Protein AF-A0A2S9FMX3-F1 (afdb_monomer_lite)

Foldseek 3Di:
DDVQDDPQFGQLVVLLVCLVVLVVVLVVLVVVLVVLVPDDQPVPDVVVNVVSVVSNVVSVVVSVVSVVSNVCSVPVQVVQQVVHKDKDKAFDADPVQDDPVGGDGQWIWIWMHHRRHIDTPDTGGPVCVVVVD

Sequence (133 aa):
PERLYKDGRVDVDLLRSQEFGLNELASSATRINTDAQAITDPRYVSVLSNARSELQSQISGISGVIENAAVAARLVPSMMGADGPRTYFMAFQTNAEARGTGGLLGGYGLLSFDNGAPTVSSLASNTDLSDAV

pLDDT: mean 89.5, std 11.54, range [52.22, 98.31]

Radius of gyration: 22.16 Å; chains: 1; bounding box: 38×41×64 Å

Structure (mmCIF, N/CA/C/O backbone):
data_AF-A0A2S9FMX3-F1
#
_entry.id   AF-A0A2S9FMX3-F1
#
loop_
_atom_site.group_PDB
_atom_site.id
_atom_site.type_symbol
_atom_site.label_atom_id
_atom_site.label_alt_id
_atom_site.label_comp_id
_atom_site.label_asym_id
_atom_site.label_entity_id
_atom_site.label_seq_id
_atom_site.pdbx_PDB_ins_code
_atom_site.Cartn_x
_atom_site.Cartn_y
_atom_site.Cartn_z
_atom_site.occupancy
_atom_site.B_iso_or_equiv
_atom_site.auth_seq_id
_atom_site.auth_comp_id
_atom_site.auth_asym_id
_atom_site.auth_atom_id
_atom_site.pdbx_PDB_model_num
ATOM 1 N N . PRO A 1 1 ? 6.464 -11.860 5.505 1.00 54.62 1 PRO A N 1
ATOM 2 C CA . PRO A 1 1 ? 7.342 -10.971 4.699 1.00 54.62 1 PRO A CA 1
ATOM 3 C C . PRO A 1 1 ? 8.271 -11.736 3.745 1.00 54.62 1 PRO A C 1
ATOM 5 O O . PRO A 1 1 ? 8.258 -11.440 2.561 1.00 54.62 1 PRO A O 1
ATOM 8 N N . GLU A 1 2 ? 9.006 -12.750 4.222 1.00 59.84 2 GLU A N 1
ATOM 9 C CA . GLU A 1 2 ? 10.019 -13.472 3.416 1.00 59.84 2 GLU A CA 1
ATOM 10 C C . GLU A 1 2 ? 9.469 -14.234 2.198 1.00 59.84 2 GLU A C 1
ATOM 12 O O . GLU A 1 2 ? 10.208 -14.536 1.271 1.00 59.84 2 GLU A O 1
ATOM 17 N N . ARG A 1 3 ? 8.164 -14.533 2.174 1.00 74.69 3 ARG A N 1
ATOM 18 C CA . ARG A 1 3 ? 7.501 -15.142 1.009 1.00 74.69 3 ARG A CA 1
ATOM 19 C C . ARG A 1 3 ? 7.068 -14.138 -0.058 1.00 74.69 3 ARG A C 1
ATOM 21 O O . ARG A 1 3 ? 6.897 -14.534 -1.197 1.00 74.69 3 ARG A O 1
ATOM 28 N N . LEU A 1 4 ? 6.857 -12.874 0.312 1.00 84.44 4 LEU A N 1
ATOM 29 C CA . LEU A 1 4 ? 6.278 -11.871 -0.586 1.00 84.44 4 LEU A CA 1
ATOM 30 C C . LEU A 1 4 ? 7.315 -11.279 -1.544 1.00 84.44 4 LEU A C 1
ATOM 32 O O . LEU A 1 4 ? 6.969 -10.866 -2.643 1.00 84.44 4 LEU A O 1
ATOM 36 N N . TYR A 1 5 ? 8.575 -11.219 -1.125 1.00 90.56 5 TYR A N 1
ATOM 37 C CA . TYR A 1 5 ? 9.668 -10.707 -1.936 1.00 90.56 5 TYR A CA 1
ATOM 38 C C . TYR A 1 5 ? 10.831 -11.685 -1.878 1.00 90.56 5 TYR A C 1
ATOM 40 O O . TYR A 1 5 ? 11.351 -11.963 -0.796 1.00 90.56 5 TYR A O 1
ATOM 48 N N . LYS A 1 6 ? 11.225 -12.208 -3.038 1.00 89.12 6 LYS A N 1
ATOM 49 C CA . LYS A 1 6 ? 12.289 -13.200 -3.166 1.00 89.12 6 LYS A CA 1
ATOM 50 C C . LYS A 1 6 ? 13.080 -12.956 -4.447 1.00 89.12 6 LYS A C 1
ATOM 52 O O . LYS A 1 6 ? 12.494 -12.729 -5.500 1.00 89.12 6 LYS A O 1
ATOM 57 N N . ASP A 1 7 ? 14.408 -12.998 -4.345 1.00 87.62 7 ASP A N 1
ATOM 58 C CA . ASP A 1 7 ? 15.334 -12.894 -5.483 1.00 87.62 7 ASP A CA 1
ATOM 59 C C . ASP A 1 7 ? 15.083 -11.665 -6.384 1.00 87.62 7 ASP A C 1
ATOM 61 O O . ASP A 1 7 ? 15.180 -11.734 -7.605 1.00 87.62 7 ASP A O 1
ATOM 65 N N . GLY A 1 8 ? 14.721 -10.524 -5.785 1.00 90.06 8 GLY A N 1
ATOM 66 C CA . GLY A 1 8 ? 14.436 -9.293 -6.530 1.00 90.06 8 GLY A CA 1
ATOM 67 C C . GLY A 1 8 ? 13.005 -9.172 -7.061 1.00 90.06 8 GLY A C 1
ATOM 68 O O . GLY A 1 8 ? 12.651 -8.127 -7.595 1.00 90.06 8 GLY A O 1
ATOM 69 N N . ARG A 1 9 ? 12.171 -10.206 -6.909 1.00 93.38 9 ARG A N 1
ATOM 70 C CA . ARG A 1 9 ? 10.800 -10.269 -7.426 1.00 93.38 9 ARG 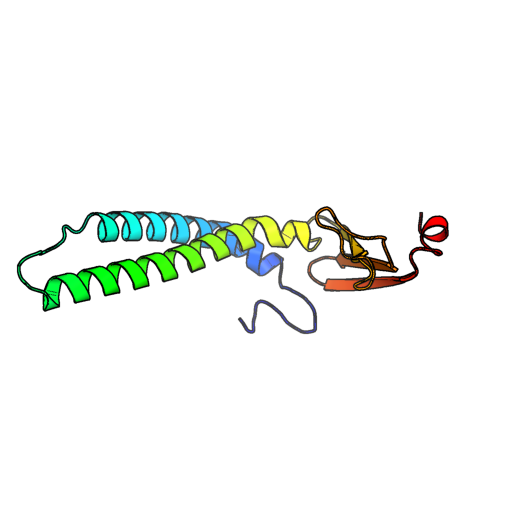A CA 1
ATOM 71 C C . ARG A 1 9 ? 9.783 -10.193 -6.291 1.00 93.38 9 ARG A C 1
ATOM 73 O O . ARG A 1 9 ? 9.935 -10.860 -5.269 1.00 93.38 9 ARG A O 1
ATOM 80 N N . VAL A 1 10 ? 8.717 -9.424 -6.494 1.00 94.44 10 VAL A N 1
ATOM 81 C CA . VAL A 1 10 ? 7.513 -9.500 -5.653 1.00 94.44 10 VAL A CA 1
ATOM 82 C C . VAL A 1 10 ? 6.601 -10.608 -6.173 1.00 94.44 10 VAL A C 1
ATOM 84 O O . VAL A 1 10 ? 6.336 -10.682 -7.371 1.00 94.44 10 VAL A O 1
ATOM 87 N N . ASP A 1 11 ? 6.102 -11.455 -5.279 1.00 95.06 11 ASP A N 1
ATOM 88 C CA . ASP A 1 11 ? 5.126 -12.498 -5.595 1.00 95.06 11 ASP A CA 1
ATOM 89 C C . ASP A 1 11 ? 3.727 -11.878 -5.771 1.00 95.06 11 ASP A C 1
ATOM 91 O O . ASP A 1 11 ? 2.938 -11.730 -4.832 1.00 95.06 11 ASP A O 1
ATOM 95 N N . VAL A 1 12 ? 3.456 -11.435 -6.998 1.00 95.19 12 VAL A N 1
ATOM 96 C CA . VAL A 1 12 ? 2.197 -10.782 -7.382 1.00 95.19 12 VAL A CA 1
ATOM 97 C C . VAL A 1 12 ? 1.013 -11.750 -7.404 1.00 95.19 12 VAL A C 1
ATOM 99 O O . VAL A 1 12 ? -0.119 -11.327 -7.161 1.00 95.19 12 VAL A O 1
ATOM 102 N N . ASP A 1 13 ? 1.266 -13.042 -7.620 1.00 94.12 13 ASP A N 1
ATOM 103 C CA . ASP A 1 13 ? 0.238 -14.081 -7.590 1.00 94.12 13 ASP A CA 1
ATOM 104 C C . ASP A 1 13 ? -0.187 -14.383 -6.154 1.00 94.12 13 ASP A C 1
ATOM 106 O O . ASP A 1 13 ? -1.383 -14.489 -5.872 1.00 94.12 13 ASP A O 1
ATOM 110 N N . LEU A 1 14 ? 0.764 -14.427 -5.214 1.00 93.81 14 LEU A N 1
ATOM 111 C CA . LEU A 1 14 ? 0.457 -14.504 -3.791 1.00 93.81 14 LEU A CA 1
ATOM 112 C C . LEU A 1 14 ? -0.423 -13.325 -3.366 1.00 93.81 14 LEU A C 1
ATOM 114 O O . LEU A 1 14 ? -1.472 -13.557 -2.769 1.00 93.81 14 LEU A O 1
ATOM 118 N N . LEU A 1 15 ? -0.052 -12.086 -3.707 1.00 93.06 15 LEU A N 1
ATOM 119 C CA . LEU A 1 15 ? -0.864 -10.902 -3.391 1.00 93.06 15 LEU A CA 1
ATOM 120 C C . LEU A 1 15 ? -2.288 -11.012 -3.944 1.00 93.06 15 LEU A C 1
ATOM 122 O O . LEU A 1 15 ? -3.246 -10.846 -3.191 1.00 93.06 15 LEU A O 1
ATOM 126 N N . ARG A 1 16 ? -2.428 -11.362 -5.226 1.00 93.88 16 ARG A N 1
ATOM 127 C CA . ARG A 1 16 ? -3.729 -11.524 -5.886 1.00 93.88 16 ARG A CA 1
ATOM 128 C C . ARG A 1 16 ? -4.564 -12.632 -5.241 1.00 93.88 16 ARG A C 1
ATOM 130 O O . ARG A 1 16 ? -5.752 -12.450 -4.999 1.00 93.88 16 ARG A O 1
ATOM 137 N N . SER A 1 17 ? -3.945 -13.762 -4.895 1.00 95.06 17 SER A N 1
ATOM 138 C CA . SER A 1 17 ? -4.638 -14.882 -4.240 1.00 95.06 17 SER A CA 1
ATOM 139 C C . SER A 1 17 ? -5.178 -14.528 -2.851 1.00 95.06 17 SER A C 1
ATOM 141 O O . SER A 1 17 ? -6.166 -15.110 -2.406 1.00 95.06 17 SER A O 1
ATOM 143 N N . GLN A 1 18 ? -4.537 -13.579 -2.161 1.00 95.25 18 GLN A N 1
ATOM 144 C CA . GLN A 1 18 ? -4.924 -13.146 -0.820 1.00 95.25 18 GLN A CA 1
ATOM 145 C C . GLN A 1 18 ? -5.862 -11.932 -0.827 1.00 95.25 18 GLN A C 1
ATOM 147 O O . GLN A 1 18 ? -6.361 -11.576 0.238 1.00 95.25 18 GLN A O 1
ATOM 152 N N . GLU A 1 19 ? -6.136 -11.314 -1.983 1.00 94.88 19 GLU A N 1
ATOM 153 C CA . GLU A 1 19 ? -6.938 -10.085 -2.094 1.00 94.88 19 GLU A CA 1
ATOM 154 C C . GLU A 1 19 ? -8.284 -10.213 -1.372 1.00 94.88 19 GLU A C 1
ATOM 156 O O . GLU A 1 19 ? -8.607 -9.399 -0.507 1.00 94.88 19 GLU A O 1
ATOM 161 N N . PHE A 1 20 ? -9.042 -11.273 -1.668 1.00 97.12 20 PHE A N 1
ATOM 162 C CA . PHE A 1 20 ? -10.350 -11.498 -1.054 1.00 97.12 20 PHE A CA 1
ATOM 163 C C . PHE A 1 20 ? -10.253 -11.639 0.473 1.00 97.12 20 PHE A C 1
ATOM 165 O O . PHE A 1 20 ? -10.989 -10.983 1.208 1.00 97.12 20 PHE A O 1
ATOM 172 N N . GLY A 1 21 ? -9.310 -12.454 0.958 1.00 97.25 21 GLY A N 1
ATOM 173 C CA . GLY A 1 21 ? -9.111 -12.666 2.393 1.00 97.25 21 GLY A CA 1
ATOM 174 C C . GLY A 1 21 ? -8.693 -11.387 3.121 1.00 97.25 21 GLY A C 1
ATOM 175 O O . GLY A 1 21 ? -9.202 -11.093 4.200 1.00 97.25 21 GLY A O 1
ATOM 176 N N . LEU A 1 22 ? -7.812 -10.589 2.514 1.00 96.56 22 LEU A N 1
ATOM 177 C CA . LEU A 1 22 ? -7.383 -9.306 3.067 1.00 96.56 22 LEU A CA 1
ATOM 178 C C . LEU A 1 22 ? -8.513 -8.273 3.071 1.00 96.56 22 LEU A C 1
ATOM 180 O O . LEU A 1 22 ? -8.615 -7.506 4.024 1.00 96.56 22 LEU A O 1
ATOM 184 N N . ASN A 1 23 ? -9.393 -8.279 2.069 1.00 97.81 23 ASN A N 1
ATOM 185 C CA . ASN A 1 23 ? -10.551 -7.389 2.027 1.00 97.81 23 ASN A CA 1
ATOM 186 C C . ASN A 1 23 ? -11.592 -7.717 3.117 1.00 97.81 23 ASN A C 1
ATOM 188 O O . ASN A 1 23 ? -12.128 -6.814 3.767 1.00 97.81 23 ASN A O 1
ATOM 192 N N . GLU A 1 24 ? -11.840 -9.003 3.374 1.00 98.06 24 GLU A N 1
ATOM 193 C CA . GLU A 1 24 ? -12.704 -9.451 4.478 1.00 98.06 24 GLU A CA 1
ATOM 194 C C . GLU A 1 24 ? -12.105 -9.111 5.852 1.00 98.06 24 GLU A C 1
ATOM 196 O O . GLU A 1 24 ? -12.807 -8.649 6.763 1.00 98.06 24 GLU A O 1
ATOM 201 N N . LEU A 1 25 ? -10.788 -9.294 5.998 1.00 97.75 25 LEU A N 1
ATOM 202 C CA . LEU A 1 25 ? -10.062 -8.905 7.204 1.00 97.75 25 LEU A CA 1
ATOM 203 C C . LEU A 1 25 ? -10.112 -7.392 7.424 1.00 97.75 25 LEU A C 1
ATOM 205 O O . LEU A 1 25 ? -10.390 -6.968 8.544 1.00 97.75 25 LEU A O 1
ATOM 209 N N . ALA A 1 26 ? -9.910 -6.587 6.378 1.00 98.12 26 ALA A N 1
ATOM 210 C CA . ALA A 1 26 ? -10.006 -5.131 6.452 1.00 98.12 26 ALA A CA 1
ATOM 211 C C . ALA A 1 26 ? -11.408 -4.698 6.887 1.00 98.12 26 ALA A C 1
ATOM 213 O O . ALA A 1 26 ? -11.546 -3.975 7.868 1.00 98.12 26 ALA A O 1
ATOM 214 N N . SER A 1 27 ? -12.453 -5.243 6.260 1.00 98.12 27 SER A N 1
ATOM 215 C CA . SER A 1 27 ? -13.845 -4.949 6.624 1.00 98.12 27 SER A CA 1
ATOM 216 C C . SER A 1 27 ? -14.151 -5.287 8.088 1.00 98.12 27 SER A C 1
ATOM 218 O O . SER A 1 27 ? -14.858 -4.553 8.780 1.00 98.12 27 SER A O 1
ATOM 220 N N . SER A 1 28 ? -13.603 -6.395 8.592 1.00 98.19 28 SER A N 1
ATOM 221 C CA . SER A 1 28 ? -13.747 -6.785 9.998 1.00 98.19 28 SER A CA 1
ATOM 222 C C . SER A 1 28 ? -12.960 -5.876 10.942 1.00 98.19 28 SER A C 1
ATOM 224 O O . SER A 1 28 ? -13.486 -5.496 11.987 1.00 98.19 28 SER A O 1
ATOM 226 N N . ALA A 1 29 ? -11.742 -5.487 10.568 1.00 97.94 29 ALA A N 1
ATOM 227 C CA . ALA A 1 29 ? -10.918 -4.561 11.335 1.00 97.94 29 ALA A CA 1
ATOM 228 C C . ALA A 1 29 ? -11.576 -3.175 11.441 1.00 97.94 29 ALA A C 1
ATOM 230 O O . ALA A 1 29 ? -11.684 -2.640 12.541 1.00 97.94 29 ALA A O 1
ATOM 231 N N . THR A 1 30 ? -12.129 -2.643 10.345 1.00 98.12 30 THR A N 1
ATOM 232 C CA . THR A 1 30 ? -12.872 -1.372 10.343 1.00 98.12 30 THR A CA 1
ATOM 233 C C . THR A 1 30 ? -14.080 -1.412 11.289 1.00 98.12 30 THR A C 1
ATOM 235 O O . THR A 1 30 ? -14.330 -0.443 12.013 1.00 98.12 30 THR A O 1
ATOM 238 N N . ARG A 1 31 ? -14.818 -2.535 11.338 1.00 98.12 31 ARG A N 1
ATOM 239 C CA . ARG A 1 31 ? -15.916 -2.726 12.306 1.00 98.12 31 ARG A CA 1
ATOM 240 C C . ARG A 1 31 ? -15.412 -2.693 13.748 1.00 98.12 31 ARG A C 1
ATOM 242 O O . ARG A 1 31 ? -15.914 -1.904 14.538 1.00 98.12 31 ARG A O 1
ATOM 249 N N . ILE A 1 32 ? -14.379 -3.475 14.067 1.00 97.94 32 ILE A N 1
ATOM 250 C CA . ILE A 1 32 ? -13.786 -3.518 15.415 1.00 97.94 32 ILE A CA 1
ATOM 251 C C . ILE A 1 32 ? -13.258 -2.140 15.830 1.00 97.94 32 ILE A C 1
ATOM 253 O O . ILE A 1 32 ? -13.444 -1.724 16.971 1.00 97.94 32 ILE A O 1
ATOM 257 N N . ASN A 1 33 ? -12.627 -1.408 14.910 1.00 98.31 33 ASN A N 1
ATOM 258 C CA . ASN A 1 33 ? -12.175 -0.046 15.168 1.00 98.31 33 ASN A CA 1
ATOM 259 C C . ASN A 1 33 ? -13.348 0.881 15.477 1.00 98.31 33 ASN A C 1
ATOM 261 O O . ASN A 1 33 ? -13.289 1.629 16.4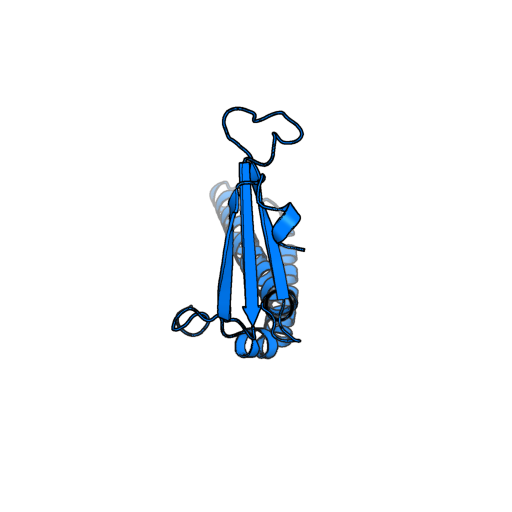45 1.00 98.31 33 ASN A O 1
ATOM 265 N N . THR A 1 34 ? -14.437 0.788 14.718 1.00 98.31 34 THR A N 1
ATOM 266 C CA . THR A 1 34 ? -15.650 1.576 14.971 1.00 98.31 34 THR A CA 1
ATOM 267 C C . THR A 1 34 ? -16.227 1.278 16.357 1.00 98.31 34 THR A C 1
ATOM 269 O O . THR A 1 34 ? -16.505 2.211 17.112 1.00 98.31 34 THR A O 1
ATOM 272 N N . ASP A 1 35 ? -16.321 0.003 16.736 1.00 98.06 35 ASP A N 1
ATOM 273 C CA . ASP A 1 35 ? -16.800 -0.415 18.058 1.00 98.06 35 ASP A CA 1
ATOM 274 C C . ASP A 1 35 ? -15.882 0.094 19.182 1.00 98.06 35 ASP A C 1
ATOM 276 O O . ASP A 1 35 ? -16.353 0.607 20.198 1.00 98.06 35 ASP A O 1
ATOM 280 N N . ALA A 1 36 ? -14.561 0.031 18.988 1.00 97.25 36 ALA A N 1
ATOM 281 C CA . ALA A 1 36 ? -13.586 0.556 19.941 1.00 97.25 36 ALA A CA 1
ATOM 282 C C . ALA A 1 36 ? -13.678 2.083 20.091 1.00 97.25 36 ALA A C 1
ATOM 284 O O . ALA A 1 36 ? -13.597 2.608 21.206 1.00 97.25 36 ALA A O 1
ATOM 285 N N . GLN A 1 37 ? -13.876 2.813 18.990 1.00 97.38 37 GLN A N 1
ATOM 286 C CA . GLN A 1 37 ? -14.060 4.267 19.011 1.00 97.38 37 GLN A CA 1
ATOM 287 C C . GLN A 1 37 ? -15.373 4.674 19.695 1.00 97.38 37 GLN A C 1
ATOM 289 O O . GLN A 1 37 ? -15.423 5.713 20.355 1.00 97.38 37 GLN A O 1
ATOM 294 N N . ALA A 1 38 ? -16.407 3.833 19.608 1.00 97.31 38 ALA A N 1
ATOM 295 C CA . ALA A 1 38 ? -17.691 4.048 20.271 1.00 97.31 38 ALA A CA 1
ATOM 296 C C . ALA A 1 38 ? -17.640 3.869 21.802 1.00 97.31 38 ALA A C 1
ATOM 298 O O . ALA A 1 38 ? -18.575 4.282 22.491 1.00 97.31 38 ALA A O 1
ATOM 299 N N . ILE A 1 39 ? -16.563 3.301 22.363 1.00 95.25 39 ILE A N 1
ATOM 300 C CA . ILE A 1 39 ? -16.378 3.216 23.818 1.00 95.25 39 ILE A CA 1
ATOM 301 C C . ILE A 1 39 ? -16.332 4.637 24.393 1.00 95.25 39 ILE A C 1
ATOM 303 O O . ILE A 1 39 ? -15.464 5.442 24.043 1.00 95.25 39 ILE A O 1
ATOM 307 N N . THR A 1 40 ? -17.261 4.951 25.295 1.00 93.94 40 THR A N 1
ATOM 308 C CA . THR A 1 40 ? -17.367 6.264 25.949 1.00 93.94 40 THR A CA 1
ATOM 309 C C . THR A 1 40 ? -16.207 6.514 26.909 1.00 93.94 40 THR A C 1
ATOM 311 O O . THR A 1 40 ? -15.735 5.600 27.579 1.00 93.94 40 THR A O 1
ATOM 314 N N . ASP A 1 41 ? -15.767 7.770 27.008 1.00 91.94 41 ASP A N 1
ATOM 315 C CA . ASP A 1 41 ? -14.709 8.191 27.928 1.00 91.94 41 ASP A CA 1
ATOM 316 C C . ASP A 1 41 ? -15.159 8.143 29.405 1.00 91.94 41 ASP A C 1
ATOM 318 O O . ASP A 1 41 ? -16.061 8.897 29.796 1.00 91.94 41 ASP A O 1
ATOM 322 N N . PRO A 1 42 ? -14.535 7.310 30.258 1.00 86.06 42 PRO A N 1
ATOM 323 C CA . PRO A 1 42 ? -14.816 7.260 31.687 1.00 86.06 42 PRO A CA 1
ATOM 324 C C . PRO A 1 42 ? -14.082 8.400 32.414 1.00 86.06 42 PRO A C 1
ATOM 326 O O . PRO A 1 42 ? -13.117 8.182 33.148 1.00 86.06 42 PRO A O 1
ATOM 329 N N . ARG A 1 43 ? -14.582 9.631 32.230 1.00 80.50 43 ARG A N 1
ATOM 330 C CA . ARG A 1 43 ? -13.977 10.916 32.657 1.00 80.50 43 ARG A CA 1
ATOM 331 C C . ARG A 1 43 ? -13.531 11.010 34.121 1.00 80.50 43 ARG A C 1
ATOM 333 O O . ARG A 1 43 ? -12.748 11.890 34.462 1.00 80.50 43 ARG A O 1
ATOM 340 N N . TYR A 1 44 ? -14.046 10.148 34.992 1.00 85.88 44 TYR A N 1
ATOM 341 C CA . TYR A 1 44 ? -13.815 10.201 36.437 1.00 85.88 44 TYR A CA 1
ATOM 342 C C . TYR A 1 44 ? -12.711 9.254 36.925 1.00 85.88 44 TYR A C 1
ATOM 344 O O . TYR A 1 44 ? -12.319 9.332 38.086 1.00 85.88 44 TYR A O 1
ATOM 352 N N . VAL A 1 45 ? -12.196 8.367 36.063 1.00 91.75 45 VAL A N 1
ATOM 353 C CA . VAL A 1 45 ? -11.151 7.398 36.421 1.00 91.75 45 VAL A CA 1
ATOM 354 C C . VAL A 1 45 ? -10.056 7.429 35.358 1.00 91.75 45 VAL A C 1
ATOM 356 O O . VAL A 1 45 ? -10.171 6.804 34.305 1.00 91.75 45 VAL A O 1
ATOM 359 N N . SER A 1 46 ? -8.967 8.144 35.646 1.00 89.81 46 SER A N 1
ATOM 360 C CA . SER A 1 46 ? -7.861 8.360 34.700 1.00 89.81 46 SER A CA 1
ATOM 361 C C . SER A 1 46 ? -7.251 7.059 34.173 1.00 89.81 46 SER A C 1
ATOM 363 O O . SER A 1 46 ? -6.949 6.965 32.990 1.00 89.81 46 SER A O 1
ATOM 365 N N . VAL A 1 47 ? -7.138 6.025 35.014 1.00 93.31 47 VAL A N 1
ATOM 366 C CA . VAL A 1 47 ? -6.635 4.700 34.609 1.00 93.31 47 VAL A CA 1
ATOM 367 C C . VAL A 1 47 ? -7.502 4.083 33.507 1.00 93.31 47 VAL A C 1
ATOM 369 O O . VAL A 1 47 ? -6.968 3.541 32.543 1.00 93.31 47 VAL A O 1
ATOM 372 N N . LEU A 1 48 ? -8.830 4.210 33.605 1.00 94.00 48 LEU A N 1
ATOM 373 C CA . LEU A 1 48 ? -9.750 3.692 32.590 1.00 94.00 48 LEU A CA 1
ATOM 374 C C . LEU A 1 48 ? -9.739 4.551 31.319 1.00 94.00 48 LEU A C 1
ATOM 376 O O . LEU A 1 48 ? -9.800 4.007 30.221 1.00 94.00 48 LEU A O 1
ATOM 380 N N . SER A 1 49 ? -9.626 5.876 31.451 1.00 94.12 49 SER A N 1
ATOM 381 C CA . SER A 1 49 ? -9.535 6.785 30.298 1.00 94.12 49 SER A CA 1
ATOM 382 C C . SER A 1 49 ? -8.244 6.558 29.495 1.00 94.12 49 SER A C 1
ATOM 384 O O . SER A 1 49 ? -8.271 6.495 28.262 1.00 94.12 49 SER A O 1
ATOM 386 N N . ASN A 1 50 ? -7.125 6.319 30.187 1.00 95.06 50 ASN A N 1
ATOM 387 C CA . ASN A 1 50 ? -5.848 5.963 29.569 1.00 95.06 50 ASN A CA 1
ATOM 388 C C . ASN A 1 50 ? -5.921 4.600 28.871 1.00 95.06 50 ASN A C 1
ATOM 390 O O . ASN A 1 50 ? -5.588 4.512 27.693 1.00 95.06 50 ASN A O 1
ATOM 394 N N . ALA A 1 51 ? -6.423 3.565 29.557 1.00 95.12 51 ALA A N 1
ATOM 395 C CA . ALA A 1 51 ? -6.570 2.227 28.978 1.00 95.12 51 ALA A CA 1
ATOM 396 C C . ALA A 1 51 ? -7.479 2.227 27.736 1.00 95.12 51 ALA A C 1
ATOM 398 O O . ALA A 1 51 ? -7.177 1.572 26.741 1.00 95.12 51 ALA A O 1
ATOM 399 N N . ARG A 1 52 ? -8.565 3.011 27.759 1.00 96.44 52 ARG A N 1
ATOM 400 C CA . ARG A 1 52 ? -9.431 3.241 26.595 1.00 96.44 52 ARG A CA 1
ATOM 401 C C . ARG A 1 52 ? -8.660 3.874 25.438 1.00 96.44 52 ARG A C 1
ATOM 403 O O . ARG A 1 52 ? -8.745 3.383 24.318 1.00 96.44 52 ARG A O 1
ATOM 410 N N . SER A 1 53 ? -7.945 4.966 25.698 1.00 96.50 53 SER A N 1
ATOM 411 C CA . SER A 1 53 ? -7.218 5.704 24.657 1.00 96.50 53 SER A CA 1
ATOM 412 C C . SER A 1 53 ? -6.115 4.847 24.030 1.00 96.50 53 SER A C 1
ATOM 414 O O . SER A 1 53 ? -5.920 4.865 22.816 1.00 96.50 53 SER A O 1
ATOM 416 N N . GLU A 1 54 ? -5.430 4.045 24.844 1.00 97.44 54 GLU A N 1
ATOM 417 C CA . GLU A 1 54 ? -4.426 3.089 24.385 1.00 97.44 54 GLU A CA 1
ATOM 418 C C . GLU A 1 54 ? -5.045 1.986 23.515 1.00 97.44 54 GLU A C 1
ATOM 420 O O . GLU A 1 54 ? -4.566 1.749 22.407 1.00 97.44 54 GLU A O 1
ATOM 425 N N . LEU A 1 55 ? -6.155 1.382 23.953 1.00 97.06 55 LEU A N 1
ATOM 426 C CA . LEU A 1 55 ? -6.903 0.400 23.164 1.00 97.06 55 LEU A CA 1
ATOM 427 C C . LEU A 1 55 ? -7.337 0.973 21.805 1.00 97.06 55 LEU A C 1
ATOM 429 O O . LEU A 1 55 ? -7.114 0.351 20.768 1.00 97.06 55 LEU A O 1
ATOM 433 N N . GLN A 1 56 ? -7.927 2.171 21.807 1.00 98.06 56 GLN A N 1
ATOM 434 C CA . GLN A 1 56 ? -8.370 2.864 20.595 1.00 98.06 56 GLN A CA 1
ATOM 435 C C . GLN A 1 56 ? -7.207 3.139 19.636 1.00 98.06 56 GLN A C 1
ATOM 437 O O . GLN A 1 56 ? -7.342 2.933 18.430 1.00 98.06 56 GLN A O 1
ATOM 442 N N . SER A 1 57 ? -6.058 3.563 20.165 1.00 98.31 57 SER A N 1
ATOM 443 C CA . SER A 1 57 ? -4.847 3.807 19.378 1.00 98.31 57 SER A CA 1
ATOM 444 C C . SER A 1 57 ? -4.306 2.520 18.746 1.00 98.31 57 SER A C 1
ATOM 446 O O . SER A 1 57 ? -4.055 2.478 17.540 1.00 98.31 57 SER A O 1
ATOM 448 N N . GLN A 1 58 ? -4.194 1.441 19.528 1.00 98.19 58 GLN A N 1
ATOM 449 C CA . GLN A 1 58 ? -3.689 0.154 19.043 1.00 98.19 58 GLN A CA 1
ATOM 450 C C . GLN A 1 58 ? -4.604 -0.455 17.974 1.00 98.19 58 GLN A C 1
ATOM 452 O O . GLN A 1 58 ? -4.122 -0.888 16.925 1.00 98.19 58 GLN A O 1
ATOM 457 N N . ILE A 1 59 ? -5.922 -0.448 18.200 1.00 98.06 59 ILE A N 1
ATOM 458 C CA . ILE A 1 59 ? -6.894 -0.971 17.231 1.00 98.06 59 ILE A CA 1
ATOM 459 C C . ILE A 1 59 ? -6.880 -0.142 15.946 1.00 98.06 59 ILE A C 1
ATOM 461 O O . ILE A 1 59 ? -6.866 -0.721 14.858 1.00 98.06 59 ILE A O 1
ATOM 465 N N . SER A 1 60 ? -6.836 1.188 16.049 1.00 98.25 60 SER A N 1
ATOM 466 C CA . SER A 1 60 ? -6.749 2.072 14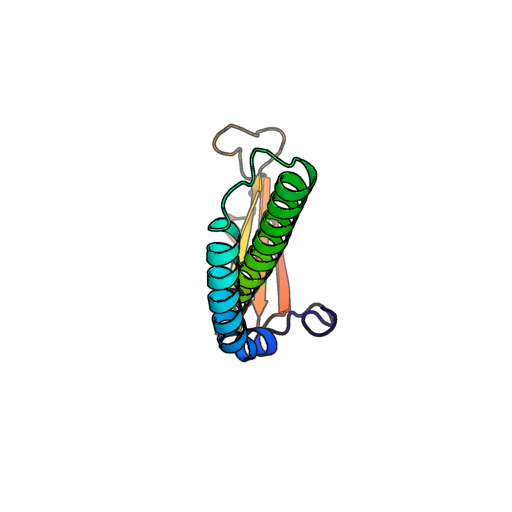.882 1.00 98.25 60 SER A CA 1
ATOM 467 C C . SER A 1 60 ? -5.482 1.797 14.064 1.00 98.25 60 SER A C 1
ATOM 469 O O . SER A 1 60 ? -5.554 1.614 12.849 1.00 98.25 60 SER A O 1
ATOM 471 N N . GLY A 1 61 ? -4.331 1.658 14.732 1.00 98.19 61 GLY A N 1
ATOM 472 C CA . GLY A 1 61 ? -3.062 1.337 14.078 1.00 98.19 61 GLY A CA 1
ATOM 473 C C . GLY A 1 61 ? -3.091 -0.002 13.336 1.00 98.19 61 GLY A C 1
ATOM 474 O O . GLY A 1 61 ? -2.715 -0.067 12.167 1.00 98.19 61 GLY A O 1
ATOM 475 N N . ILE A 1 62 ? -3.581 -1.064 13.983 1.00 97.62 62 ILE A N 1
ATOM 476 C CA . ILE A 1 62 ? -3.687 -2.395 13.362 1.00 97.62 62 ILE A CA 1
ATOM 477 C C . ILE A 1 62 ? -4.681 -2.376 12.197 1.00 97.62 62 ILE A C 1
ATOM 479 O O . ILE A 1 62 ? -4.387 -2.929 11.137 1.00 97.62 62 ILE A O 1
ATOM 483 N N . SER A 1 63 ? -5.826 -1.710 12.362 1.00 97.94 63 SER A N 1
ATOM 484 C CA . SER A 1 63 ? -6.841 -1.602 11.307 1.00 97.94 63 SER A CA 1
ATOM 485 C C . SER A 1 63 ? -6.277 -0.913 10.069 1.00 97.94 63 SER A C 1
ATOM 487 O O . SER A 1 63 ? -6.411 -1.446 8.972 1.00 97.94 63 SER A O 1
ATOM 489 N N . GLY A 1 64 ? -5.532 0.183 10.245 1.00 97.88 64 GLY A N 1
ATOM 490 C CA . GLY A 1 64 ? -4.864 0.867 9.137 1.00 97.88 64 GLY A CA 1
ATOM 491 C C . GLY A 1 64 ? -3.834 -0.006 8.410 1.00 97.88 64 GLY A C 1
ATOM 492 O O . GLY A 1 64 ? -3.734 0.044 7.186 1.00 97.88 64 GLY A O 1
ATOM 493 N N . VAL A 1 65 ? -3.085 -0.854 9.124 1.00 97.56 65 VAL A N 1
ATOM 494 C CA . VAL A 1 65 ? -2.150 -1.803 8.488 1.00 97.56 65 VAL A CA 1
ATOM 495 C C . VAL A 1 65 ? -2.897 -2.833 7.636 1.00 97.56 65 VAL A C 1
ATOM 497 O O . VAL A 1 65 ? -2.470 -3.117 6.516 1.00 97.56 65 VAL A O 1
ATOM 500 N N . ILE A 1 66 ? -4.009 -3.377 8.138 1.00 97.38 66 ILE A N 1
ATOM 501 C CA . ILE A 1 66 ? -4.817 -4.370 7.415 1.00 97.38 66 ILE A CA 1
ATOM 502 C C . ILE A 1 66 ? -5.479 -3.736 6.184 1.00 97.38 66 ILE A C 1
ATOM 504 O O . ILE A 1 66 ? -5.433 -4.317 5.101 1.00 97.38 66 ILE A O 1
ATOM 508 N N . GLU A 1 67 ? -6.034 -2.531 6.320 1.00 97.25 67 GLU A N 1
ATOM 509 C CA . GLU A 1 67 ? -6.621 -1.776 5.207 1.00 97.25 67 GLU A CA 1
ATOM 510 C C . GLU A 1 67 ? -5.582 -1.504 4.109 1.00 97.25 67 GLU A C 1
ATOM 512 O O . GLU A 1 67 ? -5.822 -1.799 2.937 1.00 97.25 67 GLU A O 1
ATOM 517 N N . ASN A 1 68 ? -4.385 -1.043 4.482 1.00 96.44 68 ASN A N 1
ATOM 518 C CA . ASN A 1 68 ? -3.288 -0.834 3.536 1.00 96.44 68 ASN A CA 1
ATOM 519 C C . ASN A 1 68 ? -2.860 -2.134 2.844 1.00 96.44 68 ASN A C 1
ATOM 521 O O . ASN A 1 68 ? -2.574 -2.125 1.647 1.00 96.44 68 ASN A O 1
ATOM 525 N N . ALA A 1 69 ? -2.834 -3.256 3.566 1.00 95.19 69 ALA A N 1
ATOM 526 C CA . ALA A 1 69 ? -2.525 -4.556 2.980 1.00 95.19 69 ALA A CA 1
ATOM 527 C C . ALA A 1 69 ? -3.593 -4.998 1.966 1.00 95.19 69 ALA A C 1
ATOM 529 O O . ALA A 1 69 ? -3.239 -5.508 0.903 1.00 95.19 69 ALA A O 1
ATOM 530 N N . ALA A 1 70 ? -4.879 -4.762 2.247 1.00 96.75 70 ALA A N 1
ATOM 531 C CA . ALA A 1 70 ? -5.967 -5.058 1.315 1.00 96.75 70 ALA A CA 1
ATOM 532 C C . ALA A 1 70 ? -5.879 -4.198 0.044 1.00 96.75 70 ALA A C 1
ATOM 534 O O . ALA A 1 70 ? -5.976 -4.714 -1.070 1.00 96.75 70 ALA A O 1
ATOM 535 N N . VAL A 1 71 ? -5.602 -2.897 0.195 1.00 96.44 71 VAL A N 1
ATOM 536 C CA . VAL A 1 71 ? -5.367 -1.987 -0.938 1.00 96.44 71 VAL A CA 1
ATOM 537 C C . VAL A 1 71 ? -4.158 -2.435 -1.758 1.00 96.44 71 VAL A C 1
ATOM 539 O O . VAL A 1 71 ? -4.227 -2.475 -2.988 1.00 96.44 71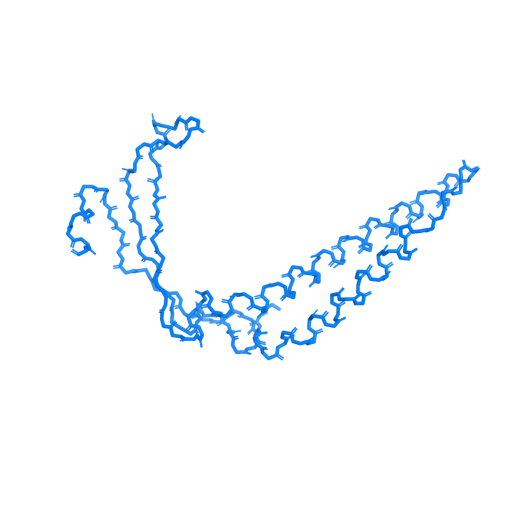 VAL A O 1
ATOM 542 N N . ALA A 1 72 ? -3.063 -2.807 -1.094 1.00 94.44 72 ALA A N 1
ATOM 543 C CA . ALA A 1 72 ? -1.867 -3.292 -1.763 1.00 94.44 72 ALA A CA 1
ATOM 544 C C . ALA A 1 72 ? -2.149 -4.576 -2.555 1.00 94.44 72 ALA A C 1
ATOM 546 O O . ALA A 1 72 ? -1.811 -4.639 -3.732 1.00 94.44 72 ALA A O 1
ATOM 547 N N . ALA A 1 73 ? -2.823 -5.562 -1.957 1.00 95.62 73 ALA A N 1
ATOM 548 C CA . ALA A 1 73 ? -3.169 -6.815 -2.626 1.00 95.62 73 ALA A CA 1
ATOM 549 C C . ALA A 1 73 ? -4.025 -6.607 -3.885 1.00 95.62 73 ALA A C 1
ATOM 551 O O . ALA A 1 73 ? -3.840 -7.315 -4.871 1.00 95.62 73 ALA A O 1
ATOM 552 N N . ARG A 1 74 ? -4.896 -5.594 -3.876 1.00 95.50 74 ARG A N 1
ATOM 553 C CA . ARG A 1 74 ? -5.732 -5.224 -5.022 1.00 95.50 74 ARG A CA 1
ATOM 554 C C . ARG A 1 74 ? -4.976 -4.471 -6.119 1.00 95.50 74 ARG A C 1
ATOM 556 O O . ARG A 1 74 ? -5.196 -4.712 -7.302 1.00 95.50 74 ARG A O 1
ATOM 563 N N . LEU A 1 75 ? -4.126 -3.509 -5.755 1.00 96.00 75 LEU A N 1
ATOM 564 C CA . LEU A 1 75 ? -3.532 -2.575 -6.724 1.00 96.00 75 LEU A CA 1
ATOM 565 C C . LEU A 1 75 ? -2.141 -3.002 -7.198 1.00 96.00 75 LEU A C 1
ATOM 567 O O . LEU A 1 75 ? -1.851 -2.945 -8.397 1.00 96.00 75 LEU A O 1
ATOM 571 N N . VAL A 1 76 ? -1.291 -3.442 -6.268 1.00 95.12 76 VAL A N 1
ATOM 572 C CA . VAL A 1 76 ? 0.133 -3.705 -6.513 1.00 95.12 76 VAL A CA 1
ATOM 573 C C . VAL A 1 76 ? 0.355 -4.749 -7.608 1.00 95.12 76 VAL A C 1
ATOM 575 O O . VAL A 1 76 ? 1.190 -4.471 -8.465 1.00 95.12 76 VAL A O 1
ATOM 578 N N . PRO A 1 77 ? -0.377 -5.883 -7.690 1.00 96.56 77 PRO A N 1
ATOM 579 C CA . PRO A 1 77 ? -0.138 -6.870 -8.746 1.00 96.56 77 PRO A CA 1
ATOM 580 C C . PRO A 1 77 ? -0.203 -6.269 -10.151 1.00 96.56 77 PRO A C 1
ATOM 582 O O . PRO A 1 77 ? 0.733 -6.411 -10.938 1.00 96.56 77 PRO A O 1
ATOM 585 N N . SER A 1 78 ? -1.270 -5.520 -10.445 1.00 96.50 78 SER A N 1
ATOM 586 C CA . SER A 1 78 ? -1.447 -4.885 -11.752 1.00 96.50 78 SER A CA 1
ATOM 587 C C . SER A 1 78 ? -0.350 -3.854 -12.029 1.00 96.50 78 SER A C 1
ATOM 589 O O . SER A 1 78 ? 0.195 -3.834 -13.131 1.00 96.50 78 SER A O 1
ATOM 591 N N . MET A 1 79 ? 0.028 -3.047 -11.026 1.00 95.75 79 MET A N 1
ATOM 592 C CA . MET A 1 79 ? 1.108 -2.057 -11.127 1.00 95.75 79 MET A CA 1
ATOM 593 C C . MET A 1 79 ? 2.464 -2.722 -11.385 1.00 95.75 79 MET A C 1
ATOM 595 O O . MET A 1 79 ? 3.288 -2.209 -12.132 1.00 95.75 79 MET A O 1
ATOM 599 N N . MET A 1 80 ? 2.675 -3.903 -10.816 1.00 96.44 80 MET A N 1
ATOM 600 C CA . MET A 1 80 ? 3.897 -4.686 -10.962 1.00 96.44 80 MET A CA 1
ATOM 601 C C . MET A 1 80 ? 3.886 -5.624 -12.177 1.00 96.44 80 MET A C 1
ATOM 603 O O . MET A 1 80 ? 4.707 -6.534 -12.271 1.00 96.44 80 MET A O 1
ATOM 607 N N . GLY A 1 81 ? 2.975 -5.409 -13.122 1.00 96.69 81 GLY A N 1
ATOM 608 C CA . GLY A 1 81 ? 2.975 -6.098 -14.405 1.00 96.69 81 GLY A CA 1
ATOM 609 C C . GLY A 1 81 ? 2.388 -7.511 -14.391 1.00 96.69 81 GLY A C 1
ATOM 610 O O . GLY A 1 81 ? 2.673 -8.298 -15.287 1.00 96.69 81 GLY A O 1
ATOM 611 N N . ALA A 1 82 ? 1.558 -7.849 -13.399 1.00 96.69 82 ALA A N 1
ATOM 612 C CA . ALA A 1 82 ? 0.877 -9.147 -13.327 1.00 96.69 82 ALA A CA 1
ATOM 613 C C . ALA A 1 82 ? -0.217 -9.341 -14.398 1.00 96.69 82 ALA A C 1
ATOM 615 O O . ALA A 1 82 ? -0.687 -10.458 -14.597 1.00 96.69 82 ALA A O 1
ATOM 616 N N . ASP A 1 83 ? -0.640 -8.260 -15.063 1.00 96.25 83 ASP A N 1
ATOM 617 C CA . ASP A 1 83 ? -1.591 -8.271 -16.191 1.00 96.25 83 ASP A CA 1
ATOM 618 C C . ASP A 1 83 ? -0.897 -8.003 -17.540 1.00 96.25 83 ASP A C 1
ATOM 620 O O . ASP A 1 83 ? -1.551 -7.800 -18.562 1.00 96.25 83 ASP A O 1
ATOM 624 N N . GLY A 1 84 ? 0.437 -7.958 -17.534 1.00 95.94 84 GLY A N 1
ATOM 625 C CA . GLY A 1 84 ? 1.282 -7.586 -18.663 1.00 95.94 84 GLY A CA 1
ATOM 626 C C . GLY A 1 84 ? 2.332 -6.541 -18.264 1.00 95.94 84 GLY A C 1
ATOM 627 O O . GLY A 1 84 ? 2.102 -5.795 -17.309 1.00 95.94 84 GLY A O 1
ATOM 628 N N . PRO A 1 85 ? 3.472 -6.456 -18.977 1.00 96.44 85 PRO A N 1
ATOM 629 C CA . PRO A 1 85 ? 4.564 -5.559 -18.610 1.00 96.44 85 PRO A CA 1
ATOM 630 C C . PRO A 1 85 ? 4.130 -4.093 -18.485 1.00 96.44 85 PRO A C 1
ATOM 632 O O . PRO A 1 85 ? 3.371 -3.583 -19.312 1.00 96.44 85 PRO A O 1
ATOM 635 N N . ARG A 1 86 ? 4.640 -3.394 -17.465 1.00 96.38 86 ARG A N 1
ATOM 636 C CA . ARG A 1 86 ? 4.401 -1.957 -17.248 1.00 96.38 86 ARG A CA 1
ATOM 637 C C . ARG A 1 86 ? 5.705 -1.196 -17.121 1.00 96.38 86 ARG A C 1
ATOM 639 O O . ARG A 1 86 ? 6.577 -1.618 -16.374 1.00 96.38 86 ARG A O 1
ATOM 646 N N . THR A 1 87 ? 5.801 -0.041 -17.769 1.00 95.44 87 THR A N 1
ATOM 647 C CA . THR A 1 87 ? 6.958 0.854 -17.657 1.00 95.44 87 THR A CA 1
ATOM 648 C C . THR A 1 87 ? 6.538 2.183 -17.048 1.00 95.44 87 THR A C 1
ATOM 650 O O . THR A 1 87 ? 5.575 2.810 -17.485 1.00 95.44 87 THR A O 1
ATOM 653 N N . TYR A 1 88 ? 7.278 2.608 -16.031 1.00 95.06 88 TYR A N 1
ATOM 654 C CA . TYR A 1 88 ? 7.106 3.858 -15.314 1.00 95.06 88 TYR A CA 1
ATOM 655 C C . TYR A 1 88 ? 8.251 4.806 -15.647 1.00 95.06 88 TYR A C 1
ATOM 657 O O . TYR A 1 88 ? 9.425 4.446 -15.544 1.00 95.06 88 TYR A O 1
ATOM 665 N N . PHE A 1 89 ? 7.896 6.035 -16.003 1.00 93.12 89 PHE A N 1
ATOM 666 C CA . PHE A 1 89 ? 8.840 7.133 -16.139 1.00 93.12 89 PHE A CA 1
ATOM 667 C C . PHE A 1 89 ? 9.050 7.800 -14.777 1.00 93.12 89 PHE A C 1
ATOM 669 O O . PHE A 1 89 ? 8.109 8.316 -14.175 1.00 93.12 89 PHE A O 1
ATOM 676 N N . MET A 1 90 ? 10.286 7.785 -14.290 1.00 90.75 90 MET A N 1
ATOM 677 C CA . MET A 1 90 ? 10.699 8.427 -13.047 1.00 90.75 90 MET A CA 1
ATOM 678 C C . MET A 1 90 ? 11.518 9.668 -13.383 1.00 90.75 90 MET A C 1
ATOM 680 O O . MET A 1 90 ? 12.652 9.562 -13.838 1.00 90.75 90 MET A O 1
ATOM 684 N N . ALA A 1 91 ? 10.941 10.844 -13.161 1.00 88.25 91 ALA A N 1
ATOM 685 C CA . ALA A 1 91 ? 11.610 12.122 -13.371 1.00 88.25 91 ALA A CA 1
ATOM 686 C C . ALA A 1 91 ? 12.264 12.608 -12.069 1.00 88.25 91 ALA A C 1
ATOM 688 O O . ALA A 1 91 ? 11.594 12.720 -11.042 1.00 88.25 91 ALA A O 1
ATOM 689 N N . PHE A 1 92 ? 13.553 12.944 -12.118 1.00 85.62 92 PHE A N 1
ATOM 690 C CA . PHE A 1 92 ? 14.310 13.461 -10.980 1.00 85.62 92 PHE A CA 1
ATOM 691 C C . PHE A 1 92 ? 14.561 14.962 -11.141 1.00 85.62 92 PHE A C 1
ATOM 693 O O . PHE A 1 92 ? 15.181 15.413 -12.106 1.00 85.62 92 PHE A O 1
ATOM 700 N N . GLN A 1 93 ? 14.088 15.754 -10.184 1.00 82.69 93 GLN A N 1
ATOM 701 C CA . GLN A 1 93 ? 14.307 17.200 -10.189 1.00 82.69 93 GLN A CA 1
ATOM 702 C C . GLN A 1 93 ? 15.707 17.552 -9.684 1.00 82.69 93 GLN A C 1
ATOM 704 O O . GLN A 1 93 ? 16.229 16.925 -8.762 1.00 82.69 93 GLN A O 1
ATOM 709 N N . THR A 1 94 ? 16.305 18.591 -10.262 1.00 70.81 94 THR A N 1
ATOM 710 C CA . THR A 1 94 ? 17.592 19.112 -9.795 1.00 70.81 94 THR A CA 1
ATOM 711 C C . THR A 1 94 ? 17.409 19.868 -8.477 1.00 70.81 94 THR A C 1
ATOM 713 O O . THR A 1 94 ? 16.713 20.881 -8.425 1.00 70.81 94 THR A O 1
ATOM 716 N N . ASN A 1 95 ? 18.088 19.426 -7.412 1.00 64.88 95 ASN A N 1
ATOM 717 C CA . ASN A 1 95 ? 18.000 20.042 -6.076 1.00 64.88 95 ASN A CA 1
ATOM 718 C C . ASN A 1 95 ? 18.373 21.539 -6.061 1.00 64.88 95 ASN A C 1
ATOM 720 O O . ASN A 1 95 ? 17.831 22.295 -5.259 1.00 64.88 95 ASN A O 1
ATOM 724 N N . ALA A 1 96 ? 19.266 21.980 -6.958 1.00 62.41 96 ALA A N 1
ATOM 725 C CA . ALA A 1 96 ? 19.686 23.380 -7.087 1.00 62.41 96 ALA A CA 1
ATOM 726 C C . ALA A 1 96 ? 18.597 24.315 -7.653 1.00 62.41 96 ALA A C 1
ATOM 728 O O . ALA A 1 96 ? 18.760 25.532 -7.625 1.00 62.41 96 ALA A O 1
ATOM 729 N N . GLU A 1 97 ? 17.482 23.767 -8.143 1.00 56.72 97 GLU A N 1
ATOM 730 C CA . GLU A 1 97 ? 16.387 24.524 -8.755 1.00 56.72 97 GLU A CA 1
ATOM 731 C C . GLU A 1 97 ? 15.019 24.172 -8.160 1.00 56.72 97 GLU A C 1
ATOM 733 O O . GLU A 1 97 ? 13.985 24.399 -8.791 1.00 56.72 97 GLU A O 1
ATOM 738 N N . ALA A 1 98 ? 14.987 23.627 -6.940 1.00 57.66 98 ALA A N 1
ATOM 739 C CA . ALA A 1 98 ? 13.747 23.297 -6.252 1.00 57.66 98 ALA A CA 1
ATOM 740 C C . ALA A 1 98 ? 12.874 24.556 -6.063 1.00 57.66 98 ALA A C 1
ATOM 742 O O . ALA A 1 98 ? 13.154 25.426 -5.238 1.00 57.66 98 ALA A O 1
ATOM 743 N N . ARG A 1 99 ? 11.802 24.660 -6.854 1.00 68.31 99 ARG A N 1
ATOM 744 C CA . ARG A 1 99 ? 10.746 25.676 -6.729 1.00 68.31 99 ARG A CA 1
ATOM 745 C C . ARG A 1 99 ? 9.481 25.020 -6.183 1.00 68.31 99 ARG A C 1
ATOM 747 O O . ARG A 1 99 ? 9.295 23.817 -6.332 1.00 68.31 99 ARG A O 1
ATOM 754 N N . GLY A 1 100 ? 8.588 25.813 -5.588 1.00 61.81 100 GLY A N 1
ATOM 755 C CA . GLY A 1 100 ? 7.385 25.313 -4.901 1.00 61.81 100 GLY A CA 1
ATOM 756 C C . GLY A 1 100 ? 6.423 24.466 -5.752 1.00 61.81 100 GLY A C 1
ATOM 757 O O . GLY A 1 100 ? 5.615 23.738 -5.190 1.00 61.81 100 GLY A O 1
ATOM 758 N N . THR A 1 101 ? 6.518 24.518 -7.085 1.00 61.38 101 THR A N 1
ATOM 759 C CA . THR A 1 101 ? 5.726 23.700 -8.026 1.00 61.38 101 THR A CA 1
ATOM 760 C C . THR A 1 101 ? 6.553 22.631 -8.754 1.00 61.38 101 THR A C 1
ATOM 762 O O . THR A 1 101 ? 6.059 22.017 -9.695 1.00 61.38 101 THR A O 1
ATOM 765 N N . GLY A 1 102 ? 7.809 22.423 -8.351 1.00 59.84 102 GLY A N 1
ATOM 766 C CA . GLY A 1 102 ? 8.788 21.590 -9.048 1.00 59.84 102 GLY A CA 1
ATOM 767 C C . GLY A 1 102 ? 9.847 22.404 -9.802 1.00 59.84 102 GLY A C 1
ATOM 768 O O . GLY A 1 102 ? 9.540 23.443 -10.389 1.00 59.84 102 GLY A O 1
ATOM 769 N N . GLY A 1 103 ? 11.105 21.956 -9.728 1.00 70.62 103 GLY A N 1
ATOM 770 C CA . GLY A 1 103 ? 12.248 22.504 -10.480 1.00 70.62 103 GLY A CA 1
ATOM 771 C C . GLY A 1 103 ? 12.403 21.899 -11.881 1.00 70.62 103 GLY A C 1
ATOM 772 O O . GLY A 1 103 ? 11.538 21.143 -12.327 1.00 70.62 103 GLY A O 1
ATOM 773 N N . LEU A 1 104 ? 13.509 22.194 -12.579 1.00 75.44 104 LEU A N 1
ATOM 774 C CA . LEU A 1 104 ? 1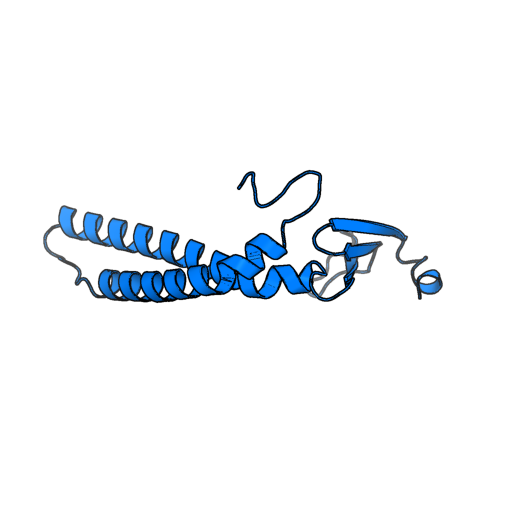3.803 21.553 -13.867 1.00 75.44 104 LEU A CA 1
ATOM 775 C C . LEU A 1 104 ? 14.171 20.072 -13.682 1.00 75.44 104 LEU A C 1
ATOM 777 O O . LEU A 1 104 ? 14.768 19.668 -12.677 1.00 75.44 104 LEU A O 1
ATOM 781 N N . LEU A 1 105 ? 13.812 19.266 -14.682 1.00 79.62 105 LEU A N 1
ATOM 782 C CA . LEU A 1 105 ? 14.183 17.858 -14.781 1.00 79.62 105 LEU A CA 1
ATOM 783 C C . LEU A 1 105 ? 15.698 17.759 -15.011 1.00 79.62 105 LEU A C 1
ATOM 785 O O . LEU A 1 105 ? 16.202 18.235 -16.027 1.00 79.62 105 LEU A O 1
ATOM 789 N N . GLY A 1 106 ? 16.418 17.171 -14.055 1.00 83.75 106 GLY A N 1
ATOM 790 C CA . GLY A 1 106 ? 17.867 16.958 -14.139 1.00 83.75 106 GLY A CA 1
ATOM 791 C C . GLY A 1 106 ? 18.234 15.622 -14.780 1.00 83.75 106 GLY A C 1
ATOM 792 O O . GLY A 1 106 ? 19.265 15.501 -15.434 1.00 83.75 106 GLY A O 1
ATOM 793 N N . GLY A 1 107 ? 17.361 14.627 -14.641 1.00 87.25 107 GLY A N 1
ATOM 794 C CA . GLY A 1 107 ? 17.536 13.303 -15.224 1.00 87.25 107 GLY A CA 1
ATOM 795 C C . GLY A 1 107 ? 16.282 12.459 -15.075 1.00 87.25 107 GLY A C 1
ATOM 796 O O . GLY A 1 107 ? 15.377 12.802 -14.313 1.00 87.25 107 GLY A O 1
ATOM 797 N N . TYR A 1 108 ?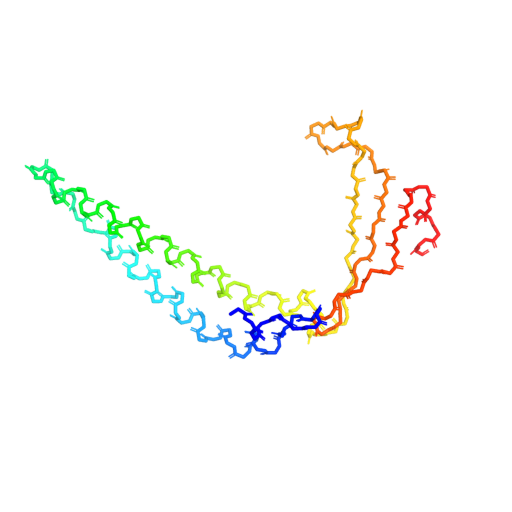 16.222 11.351 -15.797 1.00 90.00 108 TYR A N 1
ATOM 798 C CA . TYR A 1 108 ? 15.092 10.436 -15.762 1.00 90.00 108 TYR A CA 1
ATOM 799 C C . TYR A 1 108 ? 15.543 8.982 -15.665 1.00 90.00 108 TYR A C 1
ATOM 801 O O . TYR A 1 108 ? 16.679 8.637 -15.988 1.00 90.00 108 TYR A O 1
ATOM 809 N N . GLY A 1 109 ? 14.627 8.132 -15.213 1.00 91.69 109 GLY A N 1
ATOM 810 C CA . GLY A 1 109 ? 14.774 6.688 -15.219 1.00 91.69 109 GLY A CA 1
ATOM 811 C C . GLY A 1 109 ? 13.526 6.005 -15.768 1.00 91.69 109 GLY A C 1
ATOM 812 O O . GLY A 1 109 ? 12.409 6.429 -15.481 1.00 91.69 109 GLY A O 1
ATOM 813 N N . LEU A 1 110 ? 13.706 4.934 -16.532 1.00 93.06 110 LEU A N 1
ATOM 814 C CA . LEU A 1 110 ? 12.628 4.044 -16.952 1.00 93.06 110 LEU A CA 1
ATOM 815 C C . LEU A 1 110 ? 12.673 2.773 -16.102 1.00 93.06 110 LEU A C 1
ATOM 817 O O . LEU A 1 110 ? 13.636 2.005 -16.158 1.00 93.06 110 LEU A O 1
ATOM 821 N N . LEU A 1 111 ? 11.630 2.563 -15.300 1.00 94.31 111 LEU A N 1
ATOM 822 C CA . LEU A 1 111 ? 11.461 1.375 -14.469 1.00 94.31 111 LEU A CA 1
ATOM 823 C C . LEU A 1 111 ? 10.367 0.499 -15.062 1.00 94.31 111 LEU A C 1
ATOM 825 O O . LEU A 1 111 ? 9.199 0.874 -15.068 1.00 94.31 111 LEU A O 1
ATOM 829 N N . SER A 1 112 ? 10.749 -0.670 -15.552 1.00 95.81 112 SER A N 1
ATOM 830 C CA . SER A 1 112 ? 9.823 -1.664 -16.080 1.00 95.81 112 SER A CA 1
ATOM 831 C C . SER A 1 112 ? 9.556 -2.748 -15.046 1.00 95.81 112 SER A C 1
ATOM 833 O O . SER A 1 112 ? 10.457 -3.147 -14.315 1.00 95.81 112 SER A O 1
ATOM 835 N N . PHE A 1 113 ? 8.326 -3.236 -14.994 1.00 96.75 113 PHE A N 1
ATOM 836 C CA . PHE A 1 113 ? 7.928 -4.390 -14.209 1.00 96.75 113 PHE A CA 1
ATOM 837 C C . PHE A 1 113 ? 7.313 -5.442 -15.118 1.00 96.75 113 PHE A C 1
ATOM 839 O O . PHE A 1 113 ? 6.431 -5.128 -15.919 1.00 96.75 113 PHE A O 1
ATOM 846 N N . ASP A 1 114 ? 7.753 -6.684 -14.949 1.00 96.81 114 ASP A N 1
ATOM 847 C CA . ASP A 1 114 ? 7.171 -7.852 -15.602 1.00 96.81 114 ASP A CA 1
ATOM 848 C C . ASP A 1 114 ? 6.915 -8.955 -14.569 1.00 96.81 114 ASP A C 1
ATOM 850 O O . ASP A 1 114 ? 7.841 -9.519 -13.969 1.00 96.81 114 ASP A O 1
ATOM 854 N N . ASN A 1 115 ? 5.634 -9.221 -14.315 1.00 95.94 115 ASN A N 1
ATOM 855 C CA . ASN A 1 115 ? 5.161 -10.193 -13.335 1.00 95.94 115 ASN A CA 1
ATOM 856 C C . ASN A 1 115 ? 5.867 -10.098 -11.960 1.00 95.94 115 ASN A C 1
ATOM 858 O O . ASN A 1 115 ? 6.359 -11.087 -11.412 1.00 95.94 115 ASN A O 1
ATOM 862 N N . GLY A 1 116 ? 6.006 -8.885 -11.421 1.00 95.81 116 GLY A N 1
ATOM 863 C CA . GLY A 1 116 ? 6.653 -8.637 -10.130 1.00 95.81 116 GLY A CA 1
ATOM 864 C C . GLY A 1 116 ? 8.167 -8.433 -10.172 1.00 95.81 116 GLY A C 1
ATOM 865 O O . GLY A 1 116 ? 8.742 -8.090 -9.137 1.00 95.81 116 GLY A O 1
ATOM 866 N N . ALA A 1 117 ? 8.828 -8.627 -11.319 1.00 96.25 117 ALA A N 1
ATOM 867 C CA . ALA A 1 117 ? 10.262 -8.385 -11.465 1.00 96.25 117 ALA A CA 1
ATOM 868 C C . ALA A 1 117 ? 10.537 -6.960 -11.972 1.00 96.25 117 ALA A C 1
ATOM 870 O O . ALA A 1 117 ? 10.125 -6.633 -13.086 1.00 96.25 117 ALA A O 1
ATOM 871 N N . PRO A 1 118 ? 11.237 -6.116 -11.195 1.00 94.94 118 PRO A N 1
ATOM 872 C CA . PRO A 1 118 ? 11.687 -4.809 -11.645 1.00 94.94 118 PRO A CA 1
ATOM 873 C C . PRO A 1 118 ? 12.893 -4.933 -12.580 1.00 94.94 118 PRO A C 1
ATOM 875 O O . PRO A 1 118 ? 13.801 -5.730 -12.358 1.00 94.94 118 PRO A O 1
ATOM 878 N N . THR A 1 119 ? 12.945 -4.090 -13.601 1.00 94.62 119 THR A N 1
ATOM 879 C CA . THR A 1 119 ? 14.117 -3.865 -14.449 1.00 94.62 119 THR A CA 1
ATOM 880 C C . THR A 1 119 ? 14.254 -2.379 -14.712 1.00 94.62 119 THR A C 1
ATOM 882 O O . THR A 1 119 ? 13.296 -1.704 -15.081 1.00 94.62 119 THR A O 1
ATOM 885 N N . VAL A 1 120 ? 15.461 -1.863 -14.541 1.00 91.38 120 VAL A N 1
ATOM 886 C CA . VAL A 1 120 ? 15.785 -0.479 -14.863 1.00 91.38 120 VAL A CA 1
ATOM 887 C C . VAL A 1 120 ? 16.344 -0.452 -16.281 1.00 91.38 120 VAL A C 1
ATOM 889 O O . VAL A 1 120 ? 17.433 -0.969 -16.514 1.00 91.38 120 VAL A O 1
ATOM 892 N N . SER A 1 121 ? 15.579 0.080 -17.234 1.00 80.88 121 SER A N 1
ATOM 893 C CA . SER A 1 121 ? 15.932 0.021 -18.660 1.00 80.88 121 SER A CA 1
ATOM 894 C C . SER A 1 121 ? 16.754 1.216 -19.140 1.00 80.88 121 SER A C 1
ATOM 896 O O . SER A 1 121 ? 17.545 1.069 -20.065 1.00 80.88 121 SER A O 1
ATOM 898 N N . SER A 1 122 ? 16.603 2.385 -18.518 1.00 84.31 122 SER A N 1
ATOM 899 C CA . SER A 1 122 ? 17.396 3.580 -18.827 1.00 84.31 122 SER A CA 1
ATOM 900 C C . SER A 1 122 ? 17.498 4.469 -17.597 1.00 84.31 122 SER A C 1
ATOM 902 O O . SER A 1 122 ? 16.493 4.646 -16.914 1.00 84.31 122 SER A O 1
ATOM 904 N N . LEU A 1 123 ? 18.685 5.021 -17.338 1.00 86.56 123 LEU A N 1
ATOM 905 C CA . LEU A 1 123 ? 18.919 6.186 -16.482 1.00 86.56 123 LEU A CA 1
ATOM 906 C C . LEU A 1 123 ? 19.743 7.176 -17.301 1.00 86.56 123 LEU A C 1
ATOM 908 O O . LEU A 1 123 ? 20.862 6.840 -17.692 1.00 86.56 123 LEU A O 1
ATOM 912 N N . ALA A 1 124 ? 19.223 8.375 -17.537 1.00 85.44 124 ALA A N 1
ATOM 913 C CA . ALA A 1 124 ? 19.904 9.357 -18.374 1.00 85.44 124 ALA A CA 1
ATOM 914 C C . ALA A 1 124 ? 19.625 10.802 -17.948 1.00 85.44 124 ALA A C 1
ATOM 916 O O . ALA A 1 124 ? 18.744 11.082 -17.127 1.00 85.44 124 ALA A O 1
ATOM 917 N N . SER A 1 125 ? 20.407 11.727 -18.507 1.00 83.44 125 SER A N 1
ATOM 918 C CA . SER A 1 125 ? 20.182 13.164 -18.359 1.00 83.44 125 SER A CA 1
ATOM 919 C C . SER A 1 125 ? 18.881 13.558 -19.053 1.00 83.44 125 SER A C 1
ATOM 921 O O . SER A 1 125 ? 18.473 12.946 -20.037 1.00 83.44 125 SER A O 1
ATOM 923 N N . ASN A 1 126 ? 18.241 14.631 -18.590 1.00 75.69 126 ASN A N 1
ATOM 924 C CA . ASN A 1 126 ? 17.062 15.174 -19.265 1.00 75.69 126 ASN A CA 1
ATOM 925 C C . ASN A 1 126 ? 17.331 15.564 -20.732 1.00 75.69 126 ASN A C 1
ATOM 927 O O . ASN A 1 126 ? 16.426 15.541 -21.561 1.00 75.69 126 ASN A O 1
ATOM 931 N N . THR A 1 127 ? 18.578 15.904 -21.064 1.00 80.12 127 THR A N 1
ATOM 932 C CA . THR A 1 127 ? 18.995 16.210 -22.441 1.00 80.12 127 THR A CA 1
ATOM 933 C C . THR A 1 127 ? 18.841 15.030 -23.392 1.00 80.12 127 THR A C 1
ATOM 935 O O . THR A 1 127 ? 18.650 15.248 -24.581 1.00 80.12 127 THR A O 1
ATOM 938 N N . ASP A 1 128 ? 18.868 13.807 -22.866 1.00 79.69 128 ASP A N 1
ATOM 939 C CA . ASP A 1 128 ? 18.868 12.569 -23.646 1.00 79.69 128 ASP A CA 1
ATOM 940 C C . ASP A 1 128 ? 17.450 11.969 -23.726 1.00 79.69 128 ASP A C 1
ATOM 942 O O . ASP A 1 128 ? 17.260 10.808 -24.086 1.00 79.69 128 ASP A O 1
ATOM 946 N N . LEU A 1 129 ? 16.427 12.729 -23.313 1.00 75.00 129 LEU A N 1
ATOM 947 C CA . LEU A 1 129 ? 15.032 12.287 -23.308 1.00 75.00 129 LEU A CA 1
ATOM 948 C C . LEU A 1 129 ? 14.421 12.260 -24.717 1.00 75.00 129 LEU A C 1
ATOM 950 O O . LEU A 1 129 ? 13.531 11.452 -24.969 1.00 75.00 129 LEU A O 1
ATOM 954 N N . SER A 1 130 ? 14.895 13.111 -25.635 1.00 73.06 130 SER A N 1
ATOM 955 C CA . SER A 1 130 ? 14.434 13.125 -27.035 1.00 73.06 130 SER A CA 1
ATOM 956 C C . SER A 1 130 ? 14.679 11.805 -27.756 1.00 73.06 130 SER A C 1
ATOM 958 O O . SER A 1 130 ? 13.943 11.475 -28.677 1.00 73.06 130 SER A O 1
ATOM 960 N N . ASP A 1 131 ? 15.693 11.061 -27.320 1.00 65.62 131 ASP A N 1
ATOM 961 C CA . ASP A 1 131 ? 16.158 9.841 -27.977 1.00 65.62 131 ASP A CA 1
ATOM 962 C C . ASP A 1 131 ? 15.527 8.580 -27.355 1.00 65.62 131 ASP A C 1
ATOM 964 O O . ASP A 1 131 ? 15.814 7.460 -27.775 1.00 65.62 131 ASP A O 1
ATOM 968 N N . ALA A 1 132 ? 14.673 8.752 -26.338 1.00 61.62 132 ALA A N 1
ATOM 969 C CA . ALA A 1 132 ? 14.053 7.674 -25.570 1.00 61.62 132 ALA A CA 1
ATOM 970 C C . ALA A 1 132 ? 12.617 7.325 -26.001 1.00 61.62 132 ALA A C 1
ATOM 972 O O . ALA A 1 132 ? 12.034 6.401 -25.425 1.00 61.62 132 ALA A O 1
ATOM 973 N N . VAL A 1 133 ? 12.043 8.059 -26.965 1.00 52.22 133 VAL A N 1
ATOM 974 C CA . VAL A 1 133 ? 10.651 7.921 -27.439 1.00 52.22 133 VAL A CA 1
ATOM 975 C C . VAL A 1 133 ? 10.605 7.690 -28.943 1.00 52.22 133 VAL A C 1
ATOM 977 O O . VAL A 1 133 ? 11.291 8.438 -29.670 1.00 52.22 133 VAL A O 1
#

Secondary structure (DSSP, 8-state):
-TTTEETTEE-HHHHHHHHHHHHHHHHHHHHHHHHHHTSPP-TT-HHHHHHHHHHHHHHHHHHHHHHHHHHHHHHHHHHTTBTB-EEEEEEEE-GGG--TT---EEEEEEEEEETTEEEEEEEEEGGGSTT--